Protein AF-A0A7L7IYU4-F1 (afdb_monomer)

Radius of gyration: 17.36 Å; Cα contacts (8 Å, |Δi|>4): 33; chains: 1; bounding box: 35×37×40 Å

Secondary structure (DSSP, 8-state):
----HHHHHHHHHHHHHHHHHHHHHHHHHHHHTSEEPTTS-EEPPHHHHHHHHHHHHS-GGGS-HHHHHHHHHHHHHH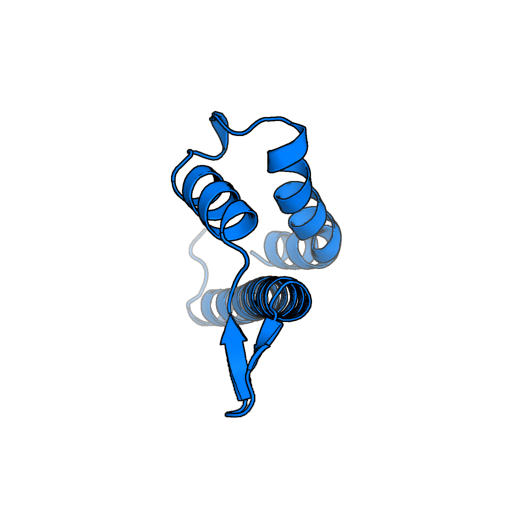HHHHHHHHHT-

Structure (mmCIF, N/CA/C/O backbone):
data_AF-A0A7L7IYU4-F1
#
_entry.id   AF-A0A7L7IYU4-F1
#
loop_
_atom_site.group_PDB
_atom_site.id
_atom_site.type_symbol
_atom_site.label_atom_id
_atom_site.label_alt_id
_atom_site.label_comp_id
_atom_site.label_asym_id
_atom_site.label_entity_id
_atom_site.label_seq_id
_atom_site.pdbx_PDB_ins_code
_atom_site.Cartn_x
_atom_site.Cartn_y
_atom_site.Cartn_z
_atom_site.occupancy
_atom_site.B_iso_or_equiv
_atom_site.auth_seq_id
_atom_site.auth_comp_id
_atom_site.auth_asym_id
_atom_site.auth_atom_id
_atom_site.pdbx_PDB_model_num
ATOM 1 N N . MET A 1 1 ? -16.575 14.705 24.708 1.00 50.38 1 MET A N 1
ATOM 2 C CA . MET A 1 1 ? -17.152 13.349 24.625 1.00 50.38 1 MET A CA 1
ATOM 3 C C . MET A 1 1 ? -16.027 12.362 24.916 1.00 50.38 1 MET A C 1
ATOM 5 O O . MET A 1 1 ? -15.050 12.371 24.181 1.00 50.38 1 MET A O 1
ATOM 9 N N . LYS A 1 2 ? -16.050 11.636 26.044 1.00 55.91 2 LYS A N 1
ATOM 10 C CA . LYS A 1 2 ? -15.044 10.594 26.319 1.00 55.91 2 LYS A CA 1
ATOM 11 C C . LYS A 1 2 ? -15.568 9.302 25.703 1.00 55.91 2 LYS A C 1
ATOM 13 O O . LYS A 1 2 ? -16.549 8.765 26.200 1.00 55.91 2 LYS A O 1
ATOM 18 N N . LEU A 1 3 ? -14.942 8.845 24.623 1.00 59.31 3 LEU A N 1
ATOM 19 C CA . LEU A 1 3 ? -15.174 7.504 24.093 1.00 59.31 3 LEU A CA 1
ATOM 20 C C . LEU A 1 3 ? -14.859 6.492 25.196 1.00 59.31 3 LEU A C 1
ATOM 22 O O . LEU A 1 3 ? -13.750 6.477 25.733 1.00 59.31 3 LEU A O 1
ATOM 26 N N . GLU A 1 4 ? -15.838 5.674 25.575 1.00 66.44 4 GLU A N 1
ATOM 27 C CA . GLU A 1 4 ? -15.596 4.593 26.524 1.00 66.44 4 GLU A CA 1
ATOM 28 C C . GLU A 1 4 ? -14.578 3.604 25.942 1.00 66.44 4 GLU A C 1
ATOM 30 O O . GLU A 1 4 ? -14.589 3.295 24.748 1.00 66.44 4 GLU A O 1
ATOM 35 N N . SER A 1 5 ? -13.700 3.067 26.797 1.00 62.16 5 SER A N 1
ATOM 36 C CA . SER A 1 5 ? -12.574 2.204 26.398 1.00 62.16 5 SER A CA 1
ATOM 37 C C . SER A 1 5 ? -12.992 0.969 25.574 1.00 62.16 5 SER A C 1
ATOM 39 O O . SER A 1 5 ? -12.199 0.432 24.801 1.00 62.16 5 SER A O 1
ATOM 41 N N . LYS A 1 6 ? -14.250 0.527 25.691 1.00 60.03 6 LYS A N 1
ATOM 42 C CA . LYS A 1 6 ? -14.802 -0.582 24.902 1.00 60.03 6 LYS A CA 1
ATOM 43 C C . LYS A 1 6 ? -15.212 -0.162 23.481 1.00 60.03 6 LYS A C 1
ATOM 45 O O . LYS A 1 6 ? -14.998 -0.932 22.548 1.00 60.03 6 LYS A O 1
ATOM 50 N N . ASN A 1 7 ? -15.722 1.057 23.302 1.00 77.94 7 ASN A N 1
ATOM 51 C CA . ASN A 1 7 ? -16.133 1.578 21.993 1.00 77.94 7 ASN A CA 1
ATOM 52 C C . ASN A 1 7 ? -14.923 1.917 21.117 1.00 77.94 7 ASN A C 1
ATOM 54 O O . ASN A 1 7 ? -14.922 1.596 19.932 1.00 77.94 7 ASN A O 1
ATOM 58 N N . ILE A 1 8 ? -13.847 2.454 21.705 1.00 84.44 8 ILE A N 1
ATOM 59 C CA . ILE A 1 8 ? -12.631 2.776 20.943 1.00 84.44 8 ILE A CA 1
ATOM 60 C C . ILE A 1 8 ? -11.939 1.527 20.381 1.00 84.44 8 ILE A C 1
ATOM 62 O O . ILE A 1 8 ? -11.499 1.545 19.238 1.00 84.44 8 ILE A O 1
ATOM 66 N N . LYS A 1 9 ? -11.897 0.415 21.130 1.00 87.69 9 LYS A N 1
ATOM 67 C CA . LYS A 1 9 ? -11.319 -0.847 20.633 1.00 87.69 9 LYS A CA 1
ATOM 68 C C . LYS A 1 9 ? -12.094 -1.390 19.434 1.00 87.69 9 LYS A C 1
ATOM 70 O O . LYS A 1 9 ? -11.488 -1.770 18.444 1.00 87.69 9 LYS A O 1
ATOM 75 N N . CYS A 1 10 ? -13.426 -1.372 19.503 1.00 89.12 10 CYS A N 1
ATOM 76 C CA . CYS A 1 10 ? -14.283 -1.789 18.391 1.00 89.12 10 CYS A CA 1
ATOM 77 C C . CYS A 1 10 ? -14.047 -0.929 17.139 1.00 89.12 10 CYS A C 1
ATOM 79 O O . CYS A 1 10 ? -13.949 -1.454 16.034 1.00 89.12 10 CYS A O 1
ATOM 81 N N . VAL A 1 11 ? -13.911 0.388 17.310 1.00 91.00 11 VAL A N 1
ATOM 82 C CA . VAL A 1 11 ? -13.608 1.300 16.201 1.00 91.00 11 VAL A CA 1
ATOM 83 C C . VAL A 1 11 ? -12.228 1.024 15.608 1.00 91.00 11 VAL A C 1
ATOM 85 O O . VAL A 1 11 ? -12.112 0.967 14.388 1.00 91.00 11 VAL A O 1
ATOM 88 N N . ILE A 1 12 ? -11.207 0.807 16.443 1.00 92.06 12 ILE A N 1
ATOM 89 C CA . ILE A 1 12 ? -9.856 0.463 15.980 1.00 92.06 12 ILE A CA 1
ATOM 90 C C . ILE A 1 12 ? -9.885 -0.805 15.124 1.00 92.06 12 ILE A C 1
ATOM 92 O O . ILE A 1 12 ? -9.334 -0.783 14.032 1.00 92.06 12 ILE A O 1
ATOM 96 N N . GLU A 1 13 ? -10.573 -1.866 15.554 1.00 94.44 13 GLU A N 1
ATOM 97 C CA . GLU A 1 13 ? -10.682 -3.108 14.771 1.00 94.44 13 GLU A CA 1
ATOM 98 C C . GLU A 1 13 ? -11.382 -2.886 13.421 1.00 94.44 13 GLU A C 1
ATOM 100 O O . GLU A 1 13 ? -10.913 -3.358 12.386 1.00 94.44 13 GLU A O 1
ATOM 105 N N . LYS A 1 14 ? -12.473 -2.107 13.395 1.00 93.56 14 LYS A N 1
ATOM 106 C CA . LYS A 1 14 ? -13.173 -1.779 12.141 1.00 93.56 14 LYS A CA 1
ATOM 107 C C . LYS A 1 14 ? -12.298 -0.959 11.183 1.00 93.56 14 LYS A C 1
ATOM 109 O O . LYS A 1 14 ? -12.372 -1.155 9.973 1.00 93.56 14 LYS A O 1
ATOM 114 N N . LEU A 1 15 ? -11.492 -0.031 11.700 1.00 94.19 15 LEU A N 1
ATOM 115 C CA . LEU A 1 15 ? -10.553 0.749 10.888 1.00 94.19 15 LEU A CA 1
ATOM 116 C C . LEU A 1 15 ? -9.364 -0.105 10.429 1.00 94.19 15 LEU A C 1
ATOM 118 O O . LEU A 1 15 ? -8.946 0.007 9.280 1.00 94.19 15 LEU A O 1
ATOM 122 N N . ALA A 1 16 ? -8.861 -0.996 11.284 1.00 96.06 16 ALA A N 1
ATOM 123 C CA . ALA A 1 16 ? -7.784 -1.920 10.949 1.00 96.06 16 ALA A CA 1
ATOM 124 C C . ALA A 1 16 ? -8.182 -2.887 9.821 1.00 96.06 16 ALA A C 1
ATOM 126 O O . ALA A 1 16 ? -7.361 -3.149 8.947 1.00 96.06 16 ALA A O 1
ATOM 127 N N . ASP A 1 17 ? -9.435 -3.358 9.783 1.00 95.81 17 ASP A N 1
ATOM 128 C CA . ASP A 1 17 ? -9.970 -4.155 8.665 1.00 95.81 17 ASP A CA 1
ATOM 129 C C . ASP A 1 17 ? -9.894 -3.394 7.327 1.00 95.81 17 ASP A C 1
ATOM 131 O O . ASP A 1 17 ? -9.452 -3.935 6.310 1.00 95.81 17 ASP A O 1
ATOM 135 N N . ILE A 1 18 ? -10.246 -2.102 7.332 1.00 96.00 18 ILE A N 1
ATOM 136 C CA . ILE A 1 18 ? -10.149 -1.238 6.145 1.00 96.00 18 ILE A CA 1
ATOM 137 C C . ILE A 1 18 ? -8.685 -1.072 5.716 1.00 96.00 18 ILE A C 1
ATOM 139 O O . ILE A 1 18 ? -8.366 -1.268 4.541 1.00 96.00 18 ILE A O 1
ATOM 143 N N . GLU A 1 19 ? -7.786 -0.763 6.653 1.00 96.81 19 GLU A N 1
ATOM 144 C CA . GLU A 1 19 ? -6.355 -0.597 6.366 1.00 96.81 19 GLU A CA 1
ATOM 145 C C . GLU A 1 19 ? -5.709 -1.891 5.855 1.00 96.81 19 GLU A C 1
ATOM 147 O O . GLU A 1 19 ? -4.972 -1.875 4.867 1.00 96.81 19 GLU A O 1
ATOM 152 N N . HIS A 1 20 ? -6.046 -3.041 6.445 1.00 97.06 20 HIS A N 1
ATOM 153 C CA . HIS A 1 20 ? -5.574 -4.337 5.964 1.00 97.06 20 HIS A CA 1
ATOM 154 C C . HIS A 1 20 ? -6.076 -4.628 4.544 1.00 97.06 20 HIS A C 1
ATOM 156 O O . HIS A 1 20 ? -5.315 -5.093 3.691 1.00 97.06 20 HIS A O 1
ATOM 162 N N . GLY A 1 21 ? -7.337 -4.296 4.255 1.00 95.06 21 GLY A N 1
ATOM 163 C CA . GLY A 1 21 ? -7.899 -4.386 2.912 1.00 95.06 21 GLY A CA 1
ATOM 164 C C . GLY A 1 21 ? -7.149 -3.522 1.894 1.00 95.06 21 GLY A C 1
ATOM 165 O O . GLY A 1 21 ? -6.870 -3.990 0.788 1.00 95.06 21 GLY A O 1
ATOM 166 N N . ARG A 1 22 ? -6.785 -2.283 2.254 1.00 95.12 22 ARG A N 1
ATOM 167 C CA . ARG A 1 22 ? -5.978 -1.380 1.411 1.00 95.12 22 ARG A CA 1
ATOM 168 C C . ARG A 1 22 ? -4.591 -1.955 1.147 1.00 95.12 22 ARG A C 1
ATOM 170 O O . ARG A 1 22 ? -4.207 -2.082 -0.016 1.00 95.12 22 ARG A O 1
ATOM 177 N N . TRP A 1 23 ? -3.893 -2.378 2.200 1.00 96.06 23 TRP A N 1
ATOM 178 C CA . TRP A 1 23 ? -2.574 -3.001 2.097 1.00 96.06 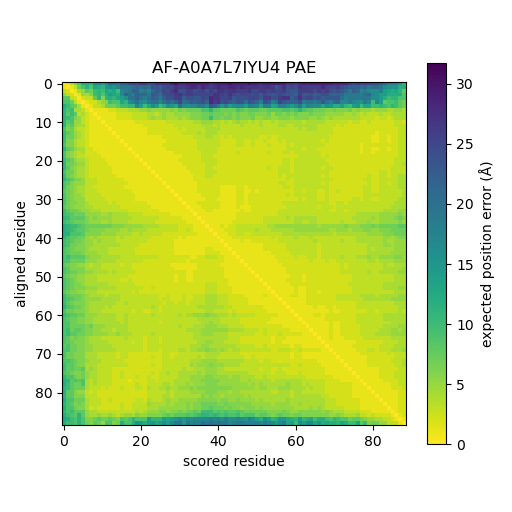23 TRP A CA 1
ATOM 179 C C . TRP A 1 23 ? -2.603 -4.254 1.215 1.00 96.06 23 TRP A C 1
ATOM 181 O O . TRP A 1 23 ? -1.807 -4.366 0.289 1.00 96.06 23 TRP A O 1
ATOM 191 N N . SER A 1 24 ? -3.562 -5.163 1.426 1.00 96.88 24 SER A N 1
ATOM 192 C CA . SER A 1 24 ? -3.671 -6.400 0.642 1.00 96.88 24 SER A CA 1
ATOM 193 C C . SER A 1 24 ? -3.917 -6.123 -0.845 1.00 96.88 24 SER A C 1
ATOM 195 O O . SER A 1 24 ? -3.322 -6.777 -1.700 1.00 96.88 24 SER A O 1
ATOM 197 N N . ARG A 1 25 ? -4.763 -5.136 -1.175 1.00 94.62 25 ARG A N 1
ATOM 198 C CA . ARG A 1 25 ? -5.001 -4.726 -2.569 1.00 94.62 25 ARG A CA 1
ATOM 199 C C . ARG A 1 25 ? -3.741 -4.156 -3.213 1.00 94.62 25 ARG A C 1
ATOM 201 O O . ARG A 1 25 ? -3.427 -4.537 -4.336 1.00 94.62 25 ARG A O 1
ATOM 208 N N . TRP A 1 26 ? -3.018 -3.291 -2.503 1.00 95.00 26 TRP A N 1
ATOM 209 C CA . TRP A 1 26 ? -1.768 -2.726 -3.006 1.00 95.00 26 TRP A CA 1
ATOM 210 C C . TRP A 1 26 ? -0.696 -3.807 -3.193 1.00 95.00 26 TRP A C 1
ATOM 212 O O . TRP A 1 26 ? -0.047 -3.836 -4.231 1.00 95.00 26 TRP A O 1
ATOM 222 N N . GLN A 1 27 ? -0.561 -4.743 -2.247 1.00 97.12 27 GLN A N 1
ATOM 223 C CA . GLN A 1 27 ? 0.389 -5.858 -2.353 1.00 97.12 27 GLN A CA 1
ATOM 224 C C . GLN A 1 27 ? 0.107 -6.725 -3.580 1.00 97.12 27 GLN A C 1
ATOM 226 O O . GLN A 1 27 ? 1.020 -7.016 -4.345 1.00 97.12 27 GLN A O 1
ATOM 231 N N . LYS A 1 28 ? -1.162 -7.082 -3.819 1.00 97.12 28 LYS A N 1
ATOM 232 C CA . LYS A 1 28 ? -1.554 -7.825 -5.026 1.00 97.12 28 LYS A CA 1
ATOM 233 C C . LYS A 1 28 ? -1.200 -7.056 -6.294 1.00 97.12 28 LYS A C 1
ATOM 235 O O . LYS A 1 28 ? -0.555 -7.623 -7.165 1.00 97.12 28 LYS A O 1
ATOM 240 N N . TYR A 1 29 ? -1.550 -5.770 -6.357 1.00 95.81 29 TYR A N 1
ATOM 241 C CA . TYR A 1 29 ? -1.220 -4.931 -7.505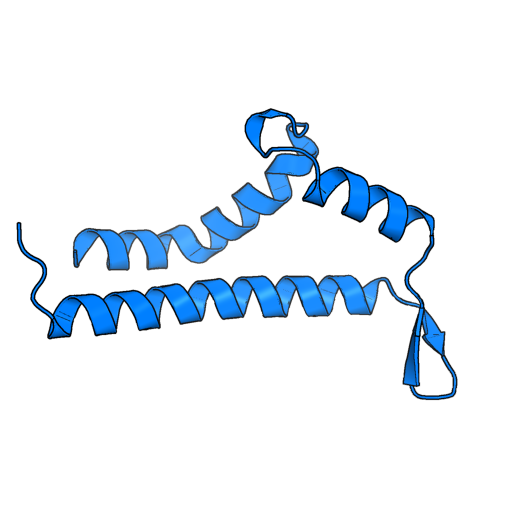 1.00 95.81 29 TYR A CA 1
ATOM 242 C C . TYR A 1 29 ? 0.294 -4.851 -7.741 1.00 95.81 29 TYR A C 1
ATOM 244 O O . TYR A 1 29 ? 0.730 -5.053 -8.867 1.00 95.81 29 TYR A O 1
ATOM 252 N N . LEU A 1 30 ? 1.110 -4.632 -6.701 1.00 96.81 30 LEU A N 1
ATOM 253 C CA . LEU A 1 30 ? 2.570 -4.637 -6.838 1.00 96.81 30 LEU A CA 1
ATOM 254 C C . LEU A 1 30 ? 3.069 -5.976 -7.381 1.00 96.81 30 LEU A C 1
ATOM 256 O O . LEU A 1 30 ? 3.865 -5.992 -8.316 1.00 96.81 30 LEU A O 1
ATOM 260 N N . HIS A 1 31 ? 2.600 -7.089 -6.814 1.00 98.06 31 HIS A N 1
ATOM 261 C CA . HIS A 1 31 ? 3.016 -8.425 -7.234 1.00 98.06 31 HIS A CA 1
ATOM 262 C C . HIS A 1 31 ? 2.642 -8.694 -8.699 1.00 98.06 31 HIS A C 1
ATOM 264 O O . HIS A 1 31 ? 3.446 -9.261 -9.431 1.00 98.06 31 HIS A O 1
ATOM 270 N N . GLU A 1 32 ? 1.470 -8.236 -9.151 1.00 97.88 32 GLU A N 1
ATOM 271 C CA . GLU A 1 32 ? 1.030 -8.318 -10.553 1.00 97.88 32 GLU A CA 1
ATOM 272 C C . GLU A 1 32 ? 1.929 -7.527 -11.515 1.00 97.88 32 GLU A C 1
ATOM 274 O O . GLU A 1 32 ? 1.991 -7.856 -12.698 1.00 97.88 32 GLU A O 1
ATOM 279 N N . GLN A 1 33 ? 2.632 -6.499 -11.028 1.00 98.12 33 GLN A N 1
ATOM 280 C CA . GLN A 1 33 ? 3.600 -5.742 -11.827 1.00 98.12 33 GLN A CA 1
ATOM 281 C C . GLN A 1 33 ? 5.017 -6.338 -11.812 1.00 98.12 33 GLN A C 1
ATOM 283 O O . GLN A 1 33 ? 5.893 -5.858 -12.535 1.00 98.12 33 GLN A O 1
ATOM 288 N N . CYS A 1 34 ? 5.282 -7.332 -10.964 1.00 98.38 34 CYS A N 1
ATOM 289 C CA . CYS A 1 34 ? 6.607 -7.922 -10.828 1.00 98.38 34 CYS A CA 1
ATOM 290 C C . CYS A 1 34 ? 6.862 -9.014 -11.867 1.00 98.38 34 CYS A C 1
ATOM 292 O O . CYS A 1 34 ? 5.953 -9.700 -12.332 1.00 98.38 34 CYS A O 1
ATOM 294 N N . VAL A 1 35 ? 8.140 -9.234 -12.163 1.00 98.31 35 VAL A N 1
ATOM 295 C CA . VAL A 1 35 ? 8.601 -10.451 -12.832 1.00 98.31 35 VAL A CA 1
ATOM 296 C C . VAL A 1 35 ? 8.873 -11.505 -11.764 1.00 98.31 35 VAL A C 1
ATOM 298 O O . VAL A 1 35 ? 9.670 -11.267 -10.856 1.00 98.31 35 VAL A O 1
ATOM 301 N N . THR A 1 36 ? 8.224 -12.662 -11.867 1.00 98.06 36 THR A N 1
ATOM 302 C CA . THR A 1 36 ? 8.516 -13.809 -11.000 1.00 98.06 36 THR A CA 1
ATOM 303 C C . THR A 1 36 ? 9.780 -14.515 -11.479 1.00 98.06 36 THR A C 1
ATOM 305 O O . THR A 1 36 ? 9.856 -14.930 -12.634 1.00 98.06 36 THR A O 1
ATOM 308 N N . ASN A 1 37 ? 10.760 -14.646 -10.590 1.00 98.38 37 ASN A N 1
ATOM 309 C CA . ASN A 1 37 ? 12.022 -15.337 -10.836 1.00 98.38 37 ASN A CA 1
ATOM 310 C C . ASN A 1 37 ? 11.880 -16.852 -10.590 1.00 98.38 37 ASN A C 1
ATOM 312 O O . ASN A 1 37 ? 10.911 -17.307 -9.978 1.00 98.38 37 ASN A O 1
ATOM 316 N N . ASP A 1 38 ? 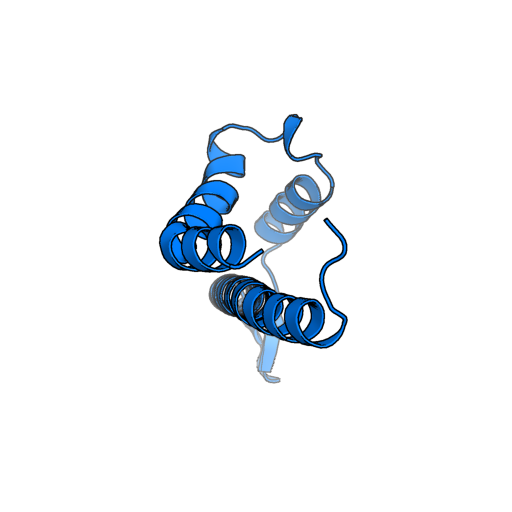12.873 -17.637 -11.016 1.00 98.12 38 ASP A N 1
ATOM 317 C CA . ASP A 1 38 ? 12.852 -19.108 -10.922 1.00 98.12 38 ASP A CA 1
ATOM 318 C C . ASP A 1 38 ? 12.751 -19.642 -9.481 1.00 98.12 38 ASP A C 1
ATOM 320 O O . ASP A 1 38 ? 12.203 -20.718 -9.247 1.00 98.12 38 ASP A O 1
ATOM 324 N N . ASP A 1 39 ? 13.259 -18.892 -8.501 1.00 97.94 39 ASP A N 1
ATOM 325 C CA . ASP A 1 39 ? 13.192 -19.222 -7.073 1.00 97.94 39 ASP A CA 1
ATOM 326 C C . ASP A 1 39 ? 11.887 -18.751 -6.397 1.00 97.94 39 ASP A C 1
ATOM 328 O O . ASP A 1 39 ? 11.719 -18.905 -5.186 1.00 97.94 39 ASP A O 1
ATOM 332 N N . GLY A 1 40 ? 10.960 -18.173 -7.167 1.00 97.25 40 GLY A N 1
ATOM 333 C CA . GLY A 1 40 ? 9.702 -17.614 -6.678 1.00 97.25 40 GLY A CA 1
ATOM 334 C C . GLY A 1 40 ? 9.818 -16.206 -6.089 1.00 97.25 40 GLY A C 1
ATOM 335 O O . GLY A 1 40 ? 8.805 -15.656 -5.652 1.00 97.25 40 GLY A O 1
ATOM 336 N N . SER A 1 41 ? 11.009 -15.601 -6.078 1.00 98.12 41 SER A N 1
ATOM 337 C CA . SER A 1 41 ? 11.159 -14.189 -5.726 1.00 98.12 41 SER A CA 1
ATOM 338 C C . SER A 1 41 ? 10.579 -13.278 -6.813 1.00 98.12 41 SER A C 1
ATOM 340 O O . SER A 1 41 ? 10.343 -13.693 -7.949 1.00 98.12 41 SER A O 1
ATOM 342 N N . LEU A 1 42 ? 10.320 -12.021 -6.454 1.00 98.44 42 LEU A N 1
ATOM 343 C CA . LEU A 1 42 ? 9.725 -11.030 -7.344 1.00 98.44 42 LEU A CA 1
ATOM 344 C C . LEU A 1 42 ? 10.721 -9.911 -7.638 1.00 98.44 42 LEU A C 1
ATOM 346 O O . LEU A 1 42 ? 11.265 -9.297 -6.721 1.00 98.44 42 LEU A O 1
ATOM 350 N N . THR A 1 43 ? 10.911 -9.616 -8.920 1.00 98.50 43 THR A N 1
ATOM 351 C CA . THR A 1 43 ? 11.694 -8.472 -9.392 1.00 98.50 43 THR A CA 1
ATOM 352 C C . THR A 1 43 ? 10.750 -7.355 -9.819 1.00 98.50 43 THR A C 1
ATOM 354 O O . THR A 1 43 ? 9.979 -7.516 -10.766 1.00 98.50 43 THR A O 1
ATOM 357 N N . ILE A 1 44 ? 10.824 -6.204 -9.148 1.00 98.44 44 ILE A N 1
ATOM 358 C CA . ILE A 1 44 ? 10.054 -5.013 -9.527 1.00 98.44 44 ILE A CA 1
ATOM 359 C C . ILE A 1 44 ? 10.777 -4.307 -10.689 1.00 98.44 44 ILE A C 1
ATOM 361 O O . ILE A 1 44 ? 11.972 -4.018 -10.569 1.00 98.44 44 ILE A O 1
ATOM 365 N N . PRO A 1 45 ? 10.090 -3.980 -11.799 1.00 98.44 45 PRO A N 1
ATOM 366 C CA . PRO A 1 45 ? 10.658 -3.167 -12.871 1.00 98.44 45 PRO A CA 1
ATOM 367 C C . PRO A 1 45 ? 11.178 -1.812 -12.370 1.00 98.44 45 PRO A C 1
ATOM 369 O O . PRO A 1 45 ? 10.492 -1.119 -11.619 1.00 98.44 45 PRO A O 1
ATOM 372 N N . HIS A 1 46 ? 12.362 -1.398 -12.834 1.00 98.06 46 HIS A N 1
ATOM 373 C CA . HIS A 1 46 ? 13.027 -0.172 -12.369 1.00 98.06 46 HIS A CA 1
ATOM 374 C C . HIS A 1 46 ? 12.136 1.079 -12.461 1.00 98.06 46 HIS A C 1
ATOM 376 O O . HIS A 1 46 ? 12.067 1.843 -11.501 1.00 98.06 46 HIS A O 1
ATOM 382 N N . GLU A 1 47 ? 11.416 1.254 -13.570 1.00 98.12 47 GLU A N 1
ATOM 383 C CA . GLU A 1 47 ? 10.494 2.380 -13.786 1.00 98.12 47 GLU A CA 1
ATOM 384 C C . GLU A 1 47 ? 9.436 2.487 -12.674 1.00 98.12 47 GLU A C 1
ATOM 386 O O . GLU A 1 47 ? 9.113 3.579 -12.204 1.00 98.12 47 GLU A O 1
ATOM 391 N N . LEU A 1 48 ? 8.921 1.346 -12.203 1.00 98.00 48 LEU A N 1
ATOM 392 C CA . LEU A 1 48 ? 7.933 1.305 -11.128 1.00 98.00 48 LEU A CA 1
ATOM 393 C C . LEU A 1 48 ? 8.562 1.583 -9.767 1.00 98.00 48 LEU A C 1
ATOM 395 O O . LEU A 1 48 ? 7.960 2.306 -8.979 1.00 98.00 48 LEU A O 1
ATOM 399 N N . VAL A 1 49 ? 9.784 1.097 -9.520 1.00 98.19 49 VAL A N 1
ATOM 400 C CA . VAL A 1 49 ? 10.549 1.465 -8.318 1.00 98.19 49 VAL A CA 1
ATOM 401 C C . VAL A 1 49 ? 10.725 2.982 -8.257 1.00 98.19 49 VAL A C 1
ATOM 403 O O . VAL A 1 49 ? 10.350 3.600 -7.267 1.00 98.19 49 VAL A O 1
ATOM 406 N N . SER A 1 50 ? 11.220 3.603 -9.330 1.00 98.19 50 SER A N 1
ATOM 407 C CA . SER A 1 50 ? 11.437 5.054 -9.386 1.00 98.19 50 SER A CA 1
ATOM 408 C C . SER A 1 50 ? 10.145 5.851 -9.231 1.00 98.19 50 SER A C 1
ATOM 410 O O . SER A 1 50 ? 10.117 6.849 -8.508 1.00 98.19 50 SER A O 1
ATOM 412 N N . ARG A 1 51 ? 9.062 5.411 -9.881 1.00 97.00 51 ARG A N 1
ATOM 413 C CA . ARG A 1 51 ? 7.751 6.048 -9.755 1.00 97.00 51 ARG A CA 1
ATOM 414 C C . ARG A 1 51 ? 7.222 5.964 -8.325 1.00 97.00 51 ARG A C 1
ATOM 416 O O . ARG A 1 51 ? 6.844 6.991 -7.768 1.00 97.00 51 ARG A O 1
ATOM 423 N N . TRP A 1 52 ? 7.179 4.771 -7.736 1.00 96.94 52 TRP A N 1
ATOM 424 C CA . TRP A 1 52 ? 6.613 4.577 -6.402 1.00 96.94 52 TRP A CA 1
ATOM 425 C C . TRP A 1 52 ? 7.467 5.215 -5.308 1.00 96.94 52 TRP A C 1
ATOM 427 O O . TRP A 1 52 ? 6.894 5.797 -4.395 1.00 96.94 52 TRP A O 1
ATOM 437 N N . GLU A 1 53 ? 8.798 5.209 -5.436 1.00 97.75 53 GLU A N 1
ATOM 438 C CA . GLU A 1 53 ? 9.710 5.930 -4.534 1.00 97.75 53 GLU A CA 1
ATOM 439 C C . GLU A 1 53 ? 9.396 7.427 -4.511 1.00 97.75 53 GLU A C 1
ATOM 441 O O . GLU A 1 53 ? 9.231 8.025 -3.446 1.00 97.75 53 GLU A O 1
ATOM 446 N N . LYS A 1 54 ? 9.227 8.036 -5.692 1.00 97.25 54 LYS A N 1
ATOM 447 C CA . LYS A 1 54 ? 8.833 9.442 -5.793 1.00 97.25 54 LYS A CA 1
ATOM 448 C C . LYS A 1 54 ? 7.472 9.679 -5.140 1.00 97.25 54 LYS A C 1
ATOM 450 O O . LYS A 1 54 ? 7.325 10.622 -4.370 1.00 97.25 54 LYS A O 1
ATOM 455 N N . GLN A 1 55 ? 6.486 8.836 -5.431 1.00 96.38 55 GLN A N 1
ATOM 456 C CA . GLN A 1 55 ? 5.129 9.001 -4.910 1.00 96.38 55 GLN A CA 1
ATOM 457 C C . GLN A 1 55 ? 5.076 8.865 -3.385 1.00 96.38 55 GLN A C 1
ATOM 459 O O . GLN A 1 55 ? 4.483 9.710 -2.726 1.00 96.38 55 GLN A O 1
ATOM 464 N N . MET A 1 56 ? 5.744 7.861 -2.810 1.00 95.62 56 MET A N 1
ATOM 465 C CA . MET A 1 56 ? 5.714 7.622 -1.362 1.00 95.62 56 MET A CA 1
ATOM 466 C C . MET A 1 56 ? 6.514 8.649 -0.550 1.00 95.62 56 MET A C 1
ATOM 468 O O . MET A 1 56 ? 6.273 8.801 0.646 1.00 95.62 56 MET A O 1
ATOM 472 N N . THR A 1 57 ? 7.456 9.357 -1.184 1.00 97.62 57 THR A N 1
ATOM 473 C CA . THR A 1 57 ? 8.243 10.435 -0.559 1.00 97.62 57 THR A CA 1
ATOM 474 C C . THR A 1 57 ? 7.672 11.833 -0.816 1.00 97.62 57 THR A C 1
ATOM 476 O O . THR A 1 57 ? 8.093 12.789 -0.165 1.00 97.62 57 THR A O 1
ATOM 479 N N . 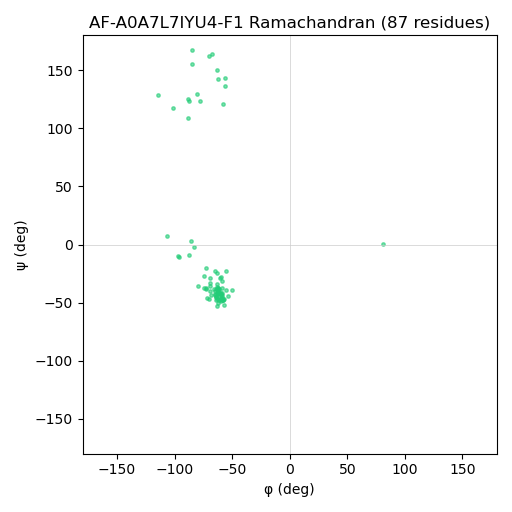THR A 1 58 ? 6.691 11.966 -1.716 1.00 97.50 58 THR A N 1
ATOM 480 C CA . THR A 1 58 ? 5.998 13.230 -2.000 1.00 97.50 58 THR A CA 1
ATOM 481 C C . THR A 1 58 ? 4.796 13.387 -1.059 1.00 97.50 58 THR A C 1
ATOM 483 O O . THR A 1 58 ? 3.933 12.508 -1.023 1.00 97.50 58 THR A O 1
ATOM 486 N N . PRO A 1 59 ? 4.677 14.490 -0.295 1.00 97.75 59 PRO A N 1
ATOM 487 C CA . PRO A 1 59 ? 3.493 14.746 0.522 1.00 97.75 59 PRO A CA 1
ATOM 488 C C . PRO A 1 59 ? 2.209 14.734 -0.317 1.00 97.75 59 PRO A C 1
ATOM 490 O O . PRO A 1 59 ? 2.190 15.281 -1.416 1.00 97.75 59 PRO A O 1
ATOM 493 N N . TYR A 1 60 ? 1.097 14.211 0.222 1.00 97.12 60 TYR A N 1
ATOM 494 C CA . TYR A 1 60 ? -0.177 14.133 -0.517 1.00 97.12 60 TYR A CA 1
ATOM 495 C C . TYR A 1 60 ? -0.584 15.468 -1.155 1.00 97.12 60 TYR A C 1
ATOM 497 O O . TYR A 1 60 ? -1.053 15.486 -2.283 1.00 97.12 60 TYR A O 1
ATOM 505 N N . GLY A 1 61 ? -0.380 16.602 -0.473 1.00 97.62 61 GLY A N 1
ATOM 506 C CA . GLY A 1 61 ? -0.704 17.927 -1.019 1.00 97.62 61 GLY A CA 1
ATOM 507 C C . GLY A 1 61 ? 0.038 18.269 -2.318 1.00 97.62 61 GLY A C 1
ATOM 508 O O . GLY A 1 61 ? -0.516 18.984 -3.153 1.00 97.62 61 GLY A O 1
ATOM 509 N N . GLU A 1 62 ? 1.229 17.704 -2.507 1.00 98.06 62 GLU A N 1
ATOM 510 C CA . GLU A 1 62 ? 2.157 17.966 -3.611 1.00 98.06 62 GLU A CA 1
ATOM 511 C C . GLU A 1 62 ? 2.061 16.938 -4.753 1.00 98.06 62 GLU A C 1
ATOM 513 O O . GLU A 1 62 ? 2.616 17.168 -5.825 1.00 98.06 62 GLU A O 1
ATOM 518 N N . LEU A 1 63 ? 1.323 15.838 -4.562 1.00 97.81 63 LEU A N 1
ATOM 519 C CA . LEU A 1 63 ? 1.006 14.879 -5.627 1.00 97.81 63 LEU A CA 1
ATOM 520 C C . LEU A 1 63 ? 0.156 15.527 -6.732 1.00 97.81 63 LEU A C 1
ATOM 522 O O . LEU A 1 63 ? -0.677 16.406 -6.454 1.00 97.81 63 LEU A O 1
ATOM 526 N N . THR A 1 64 ? 0.299 15.054 -7.976 1.00 96.88 64 THR A N 1
ATOM 527 C CA . THR A 1 64 ? -0.617 15.470 -9.056 1.00 96.88 64 THR A CA 1
ATOM 528 C C . THR A 1 64 ? -2.030 14.941 -8.809 1.00 96.88 64 THR A C 1
ATOM 530 O O . THR A 1 64 ? -2.243 14.029 -8.005 1.00 96.88 64 THR A O 1
ATOM 533 N N . ASP A 1 65 ? -3.029 15.496 -9.496 1.00 96.88 65 ASP A N 1
ATOM 534 C CA . ASP A 1 65 ? -4.406 15.026 -9.337 1.00 96.88 65 ASP A CA 1
ATOM 535 C C . ASP A 1 65 ? -4.577 13.572 -9.780 1.00 96.88 65 ASP A C 1
ATOM 537 O O . ASP A 1 65 ? -5.324 12.833 -9.137 1.00 96.88 65 ASP A O 1
ATOM 541 N N . GLU A 1 66 ? -3.847 13.137 -10.806 1.00 93.81 66 GLU A N 1
ATOM 542 C CA . GLU A 1 66 ? -3.816 11.747 -11.259 1.00 93.81 66 GLU A CA 1
ATOM 543 C C . GLU A 1 66 ? -3.206 10.820 -10.206 1.00 93.81 66 GLU A C 1
ATOM 545 O O . GLU A 1 66 ? -3.711 9.722 -9.986 1.00 93.81 66 GLU A O 1
ATOM 550 N N . GLU A 1 67 ? -2.144 11.253 -9.525 1.00 94.12 67 GLU A N 1
ATOM 551 C CA . GLU A 1 67 ? -1.505 10.464 -8.468 1.00 94.12 67 GLU A CA 1
ATOM 552 C C . GLU A 1 67 ? -2.397 10.354 -7.232 1.00 94.12 67 GLU A C 1
ATOM 554 O O . GLU A 1 67 ? -2.553 9.271 -6.675 1.00 94.12 67 GLU A O 1
ATOM 559 N N . LYS A 1 68 ? -3.073 11.445 -6.857 1.00 96.88 68 LYS A N 1
ATOM 560 C CA . LYS A 1 68 ? -4.062 11.442 -5.771 1.00 96.88 68 LYS A CA 1
ATOM 561 C C . LYS A 1 68 ? -5.283 10.577 -6.083 1.00 96.88 68 LYS A C 1
ATOM 563 O O . LYS A 1 68 ? -5.999 10.186 -5.161 1.00 96.88 68 LYS A O 1
ATOM 568 N N . GLN A 1 69 ? -5.581 10.314 -7.359 1.00 95.69 69 GLN A N 1
ATOM 569 C CA . GLN A 1 69 ? -6.800 9.599 -7.734 1.00 95.69 69 GLN A CA 1
ATOM 570 C C . GLN A 1 69 ? -6.824 8.180 -7.161 1.00 95.69 69 GLN A C 1
ATOM 572 O O . GLN A 1 69 ? -7.869 7.758 -6.677 1.00 95.69 69 GLN A O 1
ATOM 577 N N . SER A 1 70 ? -5.687 7.477 -7.109 1.00 89.88 70 SER A N 1
ATOM 578 C CA . SER A 1 70 ? -5.649 6.140 -6.502 1.00 89.88 70 SER A CA 1
ATOM 579 C C . SER A 1 70 ? -5.983 6.164 -5.010 1.00 89.88 70 SER A C 1
ATOM 581 O O . SER A 1 70 ? -6.670 5.265 -4.522 1.00 89.88 70 SER A O 1
ATOM 583 N N . ASP A 1 71 ? -5.547 7.201 -4.292 1.00 94.00 71 ASP A N 1
ATOM 584 C CA . ASP A 1 71 ? -5.854 7.366 -2.870 1.00 94.00 71 ASP A CA 1
ATOM 585 C C . ASP A 1 71 ? -7.343 7.660 -2.667 1.00 94.00 71 ASP A C 1
ATOM 587 O O . ASP A 1 71 ?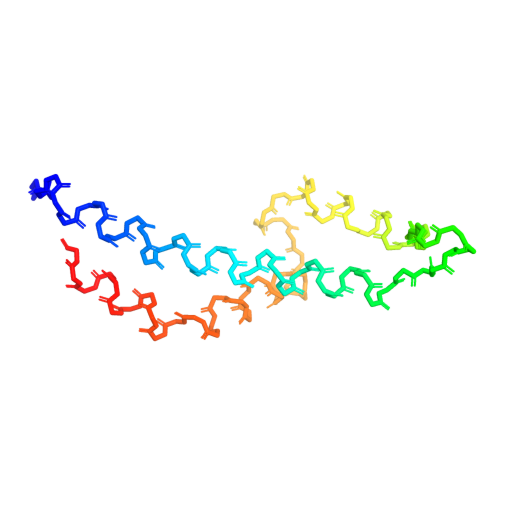 -7.991 7.059 -1.805 1.00 94.00 71 ASP A O 1
ATOM 591 N N . ARG A 1 72 ? -7.915 8.536 -3.507 1.00 96.19 72 ARG A N 1
ATOM 592 C CA . ARG A 1 72 ? -9.352 8.845 -3.491 1.00 96.19 72 ARG A CA 1
ATOM 593 C C . ARG A 1 72 ? -10.196 7.610 -3.779 1.00 96.19 72 ARG A C 1
ATOM 595 O O . ARG A 1 72 ? -11.087 7.309 -2.991 1.00 96.19 72 ARG A O 1
ATOM 602 N N . ASP A 1 73 ? -9.860 6.840 -4.809 1.00 94.31 73 ASP A N 1
ATOM 603 C CA . ASP A 1 73 ? -10.582 5.617 -5.172 1.00 94.31 73 ASP A CA 1
ATOM 604 C C . ASP A 1 73 ? -10.592 4.590 -4.026 1.00 94.31 73 ASP A C 1
ATOM 606 O O . ASP A 1 73 ? -11.580 3.882 -3.810 1.00 94.31 73 ASP A O 1
ATOM 610 N N . LEU A 1 74 ? -9.492 4.481 -3.269 1.00 91.50 74 LEU A N 1
ATOM 611 C CA . LEU A 1 74 ? -9.413 3.603 -2.097 1.00 91.50 74 LEU A CA 1
ATOM 612 C C . LEU A 1 74 ? -10.283 4.095 -0.934 1.00 91.50 74 LEU A C 1
ATOM 614 O O . LEU A 1 74 ? -10.811 3.270 -0.186 1.00 91.50 74 LEU A O 1
ATOM 618 N N . VAL A 1 75 ? -10.436 5.409 -0.760 1.00 94.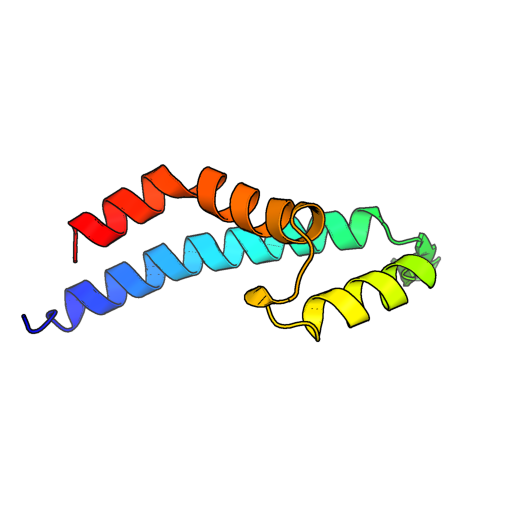44 75 VAL A N 1
ATOM 619 C CA . VAL A 1 75 ? -11.358 5.986 0.229 1.00 94.44 75 VAL A CA 1
ATOM 620 C C . VAL A 1 75 ? -12.805 5.795 -0.211 1.00 94.44 75 VAL A C 1
ATOM 622 O O . VAL A 1 75 ? -13.616 5.336 0.589 1.00 94.44 75 VAL A O 1
ATOM 625 N N . GLU A 1 76 ? -13.121 6.078 -1.473 1.00 95.25 76 GLU A N 1
ATOM 626 C CA . GLU A 1 76 ? -14.468 5.955 -2.037 1.00 95.25 76 GLU A CA 1
ATOM 627 C C . GLU A 1 76 ? -15.008 4.523 -1.934 1.00 95.25 76 GLU A C 1
ATOM 629 O O . GLU A 1 76 ? -16.147 4.322 -1.514 1.00 95.25 76 GLU A O 1
ATOM 634 N N . LYS A 1 77 ? -14.171 3.510 -2.200 1.00 93.56 77 LYS A N 1
ATOM 635 C CA . LYS A 1 77 ? -14.539 2.087 -2.055 1.00 93.56 77 LYS A CA 1
ATOM 636 C C . LYS A 1 77 ? -14.966 1.696 -0.641 1.00 93.56 77 LYS A C 1
ATOM 638 O O . LYS A 1 77 ? -15.781 0.789 -0.480 1.00 93.56 77 LYS A O 1
ATOM 643 N N . ASP A 1 78 ? -14.408 2.348 0.375 1.00 94.56 78 ASP A N 1
ATOM 644 C CA . ASP A 1 78 ? -14.687 2.062 1.782 1.00 94.56 78 ASP A CA 1
ATOM 645 C C . ASP A 1 78 ? -15.558 3.160 2.437 1.00 94.56 78 ASP A C 1
ATOM 647 O O . ASP A 1 78 ? -15.820 3.102 3.641 1.00 94.56 78 ASP A O 1
ATOM 651 N N . LEU A 1 79 ? -16.069 4.129 1.660 1.00 94.12 79 LEU A N 1
ATOM 652 C CA . LEU A 1 79 ? -16.757 5.324 2.163 1.00 94.12 79 LEU A CA 1
ATOM 653 C C . LEU A 1 79 ? -17.997 4.989 2.994 1.00 94.12 79 LEU A C 1
ATOM 655 O O . LEU A 1 79 ? -18.184 5.547 4.073 1.00 94.12 79 LEU A O 1
ATOM 659 N N . ASP A 1 80 ? -18.804 4.024 2.552 1.00 94.00 80 ASP A N 1
ATOM 660 C CA . ASP A 1 80 ? -19.984 3.572 3.295 1.00 94.00 80 ASP A CA 1
ATOM 661 C C . ASP A 1 80 ? -19.619 2.967 4.657 1.00 94.00 80 ASP A C 1
ATOM 663 O O . ASP A 1 80 ? -20.317 3.181 5.654 1.00 94.00 80 ASP A O 1
ATOM 667 N N . LYS A 1 81 ? -18.520 2.204 4.720 1.00 93.19 81 LYS A N 1
ATOM 668 C CA . LYS A 1 81 ? -18.030 1.605 5.969 1.00 93.19 81 LYS A CA 1
ATOM 669 C C . LYS A 1 81 ? -17.482 2.684 6.894 1.00 93.19 81 LYS A C 1
ATOM 671 O O . LYS A 1 81 ? -17.854 2.716 8.065 1.00 93.19 81 LYS A O 1
ATOM 676 N N . LEU A 1 82 ? -16.663 3.589 6.357 1.00 93.31 82 LEU A N 1
ATOM 677 C CA . LEU A 1 82 ? -16.117 4.734 7.083 1.00 93.31 82 LEU A CA 1
ATOM 678 C C . LEU A 1 82 ? -17.239 5.601 7.654 1.00 93.31 82 LEU A C 1
ATOM 680 O O . LEU A 1 82 ? -17.225 5.915 8.838 1.00 93.31 82 LEU A O 1
ATOM 684 N N . HIS A 1 83 ? -18.261 5.914 6.858 1.00 92.12 83 HIS A N 1
ATOM 685 C CA . HIS A 1 83 ? -19.399 6.707 7.306 1.00 92.12 83 HIS A CA 1
ATOM 686 C C . HIS A 1 83 ? -20.153 6.042 8.467 1.00 92.12 83 HIS A C 1
ATOM 688 O O . HIS A 1 83 ? -20.533 6.714 9.422 1.00 92.12 83 HIS A O 1
ATOM 694 N N . ARG A 1 84 ? -20.342 4.716 8.432 1.00 91.00 84 ARG A N 1
ATOM 695 C CA . ARG A 1 84 ? -20.939 3.974 9.557 1.00 91.00 84 ARG A CA 1
ATOM 696 C C . ARG A 1 84 ? -20.065 4.053 10.808 1.00 91.00 84 ARG A C 1
ATOM 698 O O . ARG A 1 84 ? -20.581 4.379 11.865 1.00 91.00 84 ARG A O 1
ATOM 705 N N . ILE A 1 85 ? -18.758 3.824 10.673 1.00 90.81 85 ILE A N 1
ATOM 706 C CA . ILE A 1 85 ? -17.804 3.899 11.791 1.00 90.81 85 ILE A CA 1
ATOM 707 C C . ILE A 1 85 ? -17.812 5.293 12.428 1.00 90.81 85 ILE A C 1
ATOM 709 O O . ILE A 1 85 ? -17.866 5.399 13.646 1.00 90.81 85 ILE A O 1
ATOM 713 N N . LEU A 1 86 ? -17.791 6.350 11.613 1.00 85.69 86 LEU A N 1
ATOM 714 C CA . LEU A 1 86 ? -17.761 7.735 12.086 1.00 85.69 86 LEU A CA 1
ATOM 715 C C . LEU A 1 86 ? -19.073 8.178 12.747 1.00 85.69 86 LEU A C 1
ATOM 717 O O . LEU A 1 86 ? -19.036 9.040 13.614 1.00 85.69 86 LEU A O 1
ATOM 721 N N . ARG A 1 87 ? -20.222 7.610 12.356 1.00 84.06 87 ARG A N 1
ATOM 722 C CA . ARG A 1 87 ? -21.507 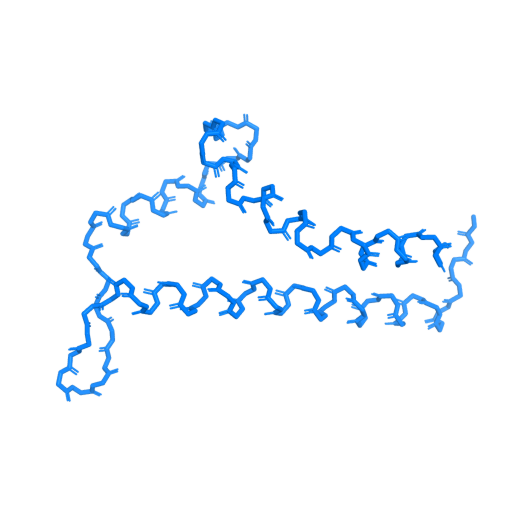7.856 13.037 1.00 84.06 87 ARG A CA 1
ATOM 723 C C . ARG A 1 87 ? -21.623 7.139 14.381 1.00 84.06 87 ARG A C 1
ATOM 725 O O . ARG A 1 87 ? -22.380 7.593 15.230 1.00 84.06 87 ARG A O 1
ATOM 732 N N . ASP A 1 88 ? -20.912 6.026 14.541 1.00 71.75 88 ASP A N 1
ATOM 733 C CA . ASP A 1 88 ? -20.895 5.224 15.768 1.00 71.75 88 ASP A CA 1
ATOM 734 C C . ASP A 1 88 ? -19.898 5.771 16.822 1.00 71.75 88 ASP A C 1
ATOM 736 O O . ASP A 1 88 ? -19.783 5.194 17.909 1.00 71.75 88 ASP A O 1
ATOM 740 N N . LEU A 1 89 ? -19.155 6.841 16.493 1.00 70.19 89 LEU A N 1
ATOM 741 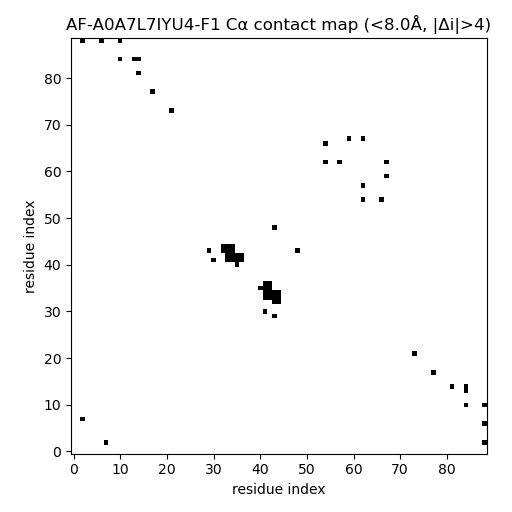C CA . LEU A 1 89 ? -18.168 7.525 17.342 1.00 70.19 89 LEU A CA 1
ATOM 742 C C . LEU A 1 89 ? -18.772 8.684 18.141 1.00 70.19 89 LEU A C 1
ATOM 744 O O . LEU A 1 89 ? -18.396 8.796 19.332 1.00 70.19 89 LEU A O 1
#

Sequence (89 aa):
MKLESKNIKCVIEKLADIEHGRWSRWQKYLHEQCVTNDDGSLTIPHELVSRWEKQMTTPYGELTDEEKQSDRDLVEKDLDKLHRILRDL

Nearest PDB structures (foldseek):
  3gpv-assembly1_A  TM=3.663E-01  e=5.426E+00  [Bacillus thuringiensis] serovar konkukian

Mean predicted aligned error: 4.52 Å

Solvent-accessible surface area (backbone atoms only — not comparable to full-atom values): 5330 Å² total; per-residue (Å²): 134,83,75,51,79,70,58,50,53,56,50,50,54,59,50,48,54,52,52,50,51,52,51,54,51,50,51,51,54,53,56,72,63,30,49,75,45,96,87,70,47,74,46,71,49,66,71,56,53,57,50,49,52,52,53,76,71,43,56,78,90,75,48,52,73,75,65,46,42,62,59,49,53,60,46,60,78,43,38,70,58,50,54,53,55,63,72,75,104

pLDDT: mean 92.2, std 10.33, range [50.38, 98.5]

Foldseek 3Di:
DDDDPVLVVVLVVLVVVLVVVVVVVVVVVQQVQWDQDPVRDTHHDPVVVVVVVVLVPDPLVRDDPVSCVVVVVSCVVCVVSVVVSVVSD